Protein AF-A0A8K0CEW0-F1 (afdb_monomer_lite)

Organism: Ignelater luminosus (NCBI:txid2038154)

Radius of gyration: 25.26 Å; chains: 1; bounding box: 45×50×63 Å

Sequence (101 aa):
GLTINKIRTLHYYHSSLLKKLSSSSSNKPAKVYAADQIALELEHVVVRLPPYHCIFNPIENIWGLCKEYYNKLIGEESYGREVLSHVAKSDTVTTEVWKSF

pLDDT: mean 80.84, std 11.06, range [55.5, 97.44]

InterPro domains:
  IPR036397 Ribonuclease H superfamily [G3DSA:3.30.420.10] (10-101)

Foldseek 3Di:
DPPVVVVVVVVVVVVVVVVVVVVVVPPDPDDDDPVCVVCVVVVHDDDDDDPPPCVPVLVVVVVVQLVVQLCVVDDPPDDDPVSVVVSVVDCSDPPVNSVVD

Structure (mmCIF, N/CA/C/O backbone):
data_AF-A0A8K0CEW0-F1
#
_entry.id   AF-A0A8K0CEW0-F1
#
loop_
_atom_site.group_PDB
_atom_site.id
_atom_site.type_symbol
_atom_site.label_atom_id
_atom_site.label_alt_id
_atom_site.label_comp_id
_atom_site.label_asym_id
_atom_site.label_entity_id
_atom_site.label_seq_id
_atom_site.pdbx_PDB_ins_code
_atom_site.Cartn_x
_atom_site.Cartn_y
_atom_site.Cartn_z
_atom_site.occupancy
_atom_site.B_iso_or_equiv
_atom_site.auth_seq_id
_atom_site.auth_comp_id
_atom_site.auth_asym_id
_atom_site.auth_atom_id
_atom_site.pdbx_PDB_model_num
ATOM 1 N N . GLY A 1 1 ? -9.057 -39.129 43.671 1.00 55.50 1 GLY A N 1
ATOM 2 C CA . GLY A 1 1 ? -9.235 -37.908 44.485 1.00 55.50 1 GLY A CA 1
ATOM 3 C C . GLY A 1 1 ? -8.459 -36.709 43.954 1.00 55.50 1 GLY A C 1
ATOM 4 O O . GLY A 1 1 ? -9.076 -35.729 43.567 1.00 55.50 1 GLY A O 1
ATOM 5 N N . LEU A 1 2 ? -7.121 -36.768 43.911 1.00 57.22 2 LEU A N 1
ATOM 6 C CA . LEU A 1 2 ? -6.274 -35.590 43.645 1.00 57.22 2 LEU A CA 1
ATOM 7 C C . LEU A 1 2 ? -6.218 -35.105 42.180 1.00 57.22 2 LEU A C 1
ATOM 9 O O . LEU A 1 2 ? -6.047 -33.912 41.943 1.00 57.22 2 LEU A O 1
ATOM 13 N N . THR A 1 3 ? -6.379 -35.990 41.194 1.00 68.44 3 THR A N 1
ATOM 14 C CA . THR A 1 3 ? -6.200 -35.648 39.767 1.00 68.44 3 THR A CA 1
ATOM 15 C C . THR A 1 3 ? -7.335 -34.783 39.212 1.00 68.44 3 THR A C 1
ATOM 17 O O . THR A 1 3 ? -7.092 -33.819 38.494 1.00 68.44 3 THR A O 1
ATOM 20 N N . ILE A 1 4 ? -8.579 -35.070 39.608 1.00 71.00 4 ILE A N 1
ATOM 21 C CA . ILE A 1 4 ? -9.769 -34.336 39.145 1.00 71.00 4 ILE A CA 1
ATOM 22 C C . ILE A 1 4 ? -9.783 -32.904 39.697 1.00 71.00 4 ILE A C 1
ATOM 24 O O . ILE A 1 4 ? -10.142 -31.969 38.983 1.00 71.00 4 ILE A O 1
ATOM 28 N N . ASN A 1 5 ? -9.337 -32.708 40.942 1.00 76.44 5 ASN A N 1
ATOM 29 C CA . ASN A 1 5 ? -9.237 -31.373 41.533 1.00 76.44 5 ASN A CA 1
ATOM 30 C C . ASN A 1 5 ? -8.167 -30.526 40.836 1.00 76.44 5 ASN A C 1
ATOM 32 O O . ASN A 1 5 ? -8.440 -29.372 40.530 1.00 76.44 5 ASN A O 1
ATOM 36 N N . LYS A 1 6 ? -7.011 -31.105 40.472 1.00 75.12 6 LYS A N 1
ATOM 37 C CA . LYS A 1 6 ? -5.993 -30.398 39.672 1.00 75.12 6 LYS A CA 1
ATOM 38 C C . LYS A 1 6 ? -6.533 -29.936 38.315 1.00 75.12 6 LYS A C 1
ATOM 40 O O . LYS A 1 6 ? -6.292 -28.794 37.936 1.00 75.12 6 LYS A O 1
ATOM 45 N N . ILE A 1 7 ? -7.299 -30.782 37.618 1.00 75.75 7 ILE A N 1
ATOM 46 C CA . ILE A 1 7 ? -7.920 -30.433 36.327 1.00 75.75 7 ILE A CA 1
ATOM 47 C C . ILE A 1 7 ? -8.936 -29.297 36.499 1.00 75.75 7 ILE A C 1
ATOM 49 O O . ILE A 1 7 ? -8.925 -28.338 35.730 1.00 75.75 7 ILE A O 1
ATOM 53 N N . ARG A 1 8 ? -9.781 -29.357 37.535 1.00 77.31 8 ARG A N 1
ATOM 54 C CA . ARG A 1 8 ? -10.758 -28.297 37.833 1.00 77.31 8 ARG A CA 1
ATOM 55 C C . ARG A 1 8 ? -10.092 -26.964 38.159 1.00 77.31 8 ARG A C 1
ATOM 57 O O . ARG A 1 8 ? -10.531 -25.934 37.656 1.00 77.31 8 ARG A O 1
ATOM 64 N N . THR A 1 9 ? -9.025 -26.982 38.954 1.00 77.69 9 THR A N 1
ATOM 65 C CA . THR A 1 9 ? -8.267 -25.773 39.291 1.00 77.69 9 THR A CA 1
ATOM 66 C C . THR A 1 9 ? -7.589 -25.179 38.058 1.00 77.69 9 THR A C 1
ATOM 68 O O . THR A 1 9 ? -7.688 -23.974 37.848 1.00 77.69 9 THR A O 1
ATOM 71 N N . LEU A 1 10 ? -6.971 -26.007 37.206 1.00 76.94 10 LEU A N 1
ATOM 72 C CA . LEU A 1 10 ? -6.380 -25.569 35.935 1.00 76.94 10 LEU A CA 1
ATOM 73 C C . LEU A 1 10 ? -7.422 -24.945 35.002 1.00 76.94 10 LEU A C 1
ATOM 75 O O . LEU A 1 10 ? -7.191 -23.863 34.466 1.00 76.94 10 LEU A O 1
ATOM 79 N N . HIS A 1 11 ? -8.582 -25.588 34.853 1.00 77.62 11 HIS A N 1
ATOM 80 C CA . HIS A 1 11 ? -9.665 -25.069 34.023 1.00 77.62 11 HIS A CA 1
ATOM 81 C C . HIS A 1 11 ? -10.172 -23.716 34.543 1.00 77.62 11 HIS A C 1
ATOM 83 O O . HIS A 1 11 ? -10.260 -22.760 33.778 1.00 77.62 11 HIS A O 1
ATOM 89 N N . TYR A 1 12 ? -10.398 -23.592 35.855 1.00 81.31 12 TYR A N 1
ATOM 90 C CA . TYR A 1 12 ? -10.808 -22.333 36.484 1.00 81.31 12 TYR A CA 1
ATOM 91 C C . TYR A 1 12 ? -9.779 -21.207 36.291 1.00 81.31 12 TYR A C 1
ATOM 93 O O . TYR A 1 12 ? -10.145 -20.066 35.984 1.00 81.31 12 TYR A O 1
ATOM 101 N N . TYR A 1 13 ? -8.488 -21.521 36.440 1.00 79.44 13 TYR A N 1
ATOM 102 C CA . TYR A 1 13 ? -7.410 -20.548 36.261 1.00 79.44 13 TYR A CA 1
ATOM 103 C 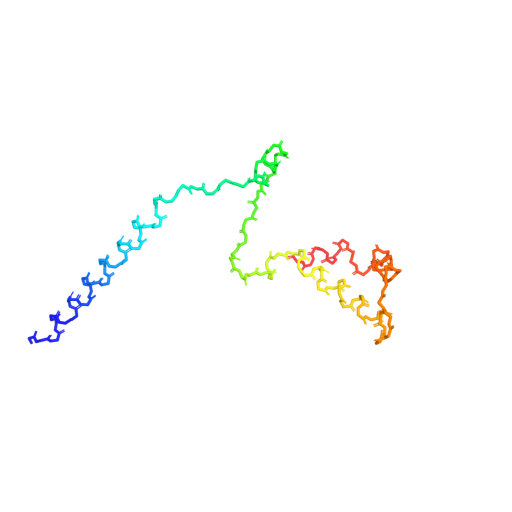C . TYR A 1 13 ? -7.329 -20.070 34.806 1.00 79.44 13 TYR A C 1
ATOM 105 O O . TYR A 1 13 ? -7.235 -18.868 34.555 1.00 79.44 13 TYR A O 1
ATOM 113 N N . HIS A 1 14 ? -7.455 -20.994 33.849 1.00 80.62 14 HIS A N 1
ATOM 114 C CA . HIS A 1 14 ? -7.479 -20.691 32.420 1.00 80.62 14 HIS A CA 1
ATOM 115 C C . HIS A 1 14 ? -8.665 -19.789 32.048 1.00 80.62 14 HIS A C 1
ATOM 117 O O . HIS A 1 14 ? -8.479 -18.745 31.421 1.00 80.62 14 HIS A O 1
ATOM 123 N N . SER A 1 15 ? -9.877 -20.121 32.503 1.00 78.75 15 SER A N 1
ATOM 124 C CA . SER A 1 15 ? -11.071 -19.303 32.257 1.00 78.75 15 SER A CA 1
ATOM 125 C C . SER A 1 15 ? -10.947 -17.895 32.850 1.00 78.75 15 SER A C 1
ATOM 127 O O . SER A 1 15 ? -11.346 -16.918 32.217 1.00 78.75 15 SER A O 1
ATOM 129 N N . SER A 1 16 ? -10.362 -17.770 34.044 1.00 76.50 16 SER A N 1
ATOM 130 C CA . SER A 1 16 ? -10.163 -16.478 34.713 1.00 76.50 16 SER A CA 1
ATOM 131 C C . SER A 1 16 ? -9.125 -15.609 33.996 1.00 76.50 16 SER A C 1
ATOM 133 O O . SER A 1 16 ? -9.319 -14.398 33.859 1.00 76.50 16 SER A O 1
ATOM 135 N N . LEU A 1 17 ? -8.051 -16.225 33.492 1.00 74.94 17 LEU A N 1
ATOM 136 C CA . LEU A 1 17 ? -7.018 -15.542 32.716 1.00 74.94 17 LEU A CA 1
ATOM 137 C C . LEU A 1 17 ? -7.576 -15.027 31.383 1.00 74.94 17 LEU A C 1
ATOM 139 O O . LEU A 1 17 ? -7.390 -13.854 31.064 1.00 74.94 17 LEU A O 1
ATOM 143 N N . LEU A 1 18 ? -8.329 -15.858 30.653 1.00 74.00 18 LEU A N 1
ATOM 144 C CA . LEU A 1 18 ? -8.988 -15.453 29.406 1.00 74.00 18 LEU A CA 1
ATOM 145 C C . LEU A 1 18 ? -9.952 -14.280 29.622 1.00 74.00 18 LEU A C 1
ATOM 147 O O . LEU A 1 18 ? -9.948 -13.320 28.851 1.00 74.00 18 LEU A O 1
ATOM 151 N N . LYS A 1 19 ? -10.724 -14.304 30.714 1.00 76.38 19 LYS A N 1
ATOM 152 C CA . LYS A 1 19 ? -11.632 -13.206 31.072 1.00 76.38 19 LYS A CA 1
ATOM 153 C C . LYS A 1 19 ? -10.857 -11.909 31.337 1.00 76.38 19 LYS A C 1
ATOM 155 O O . LYS A 1 19 ? -11.214 -10.867 30.797 1.00 76.38 19 LYS A O 1
ATOM 160 N N . LYS A 1 20 ? -9.740 -11.975 32.070 1.00 73.62 20 LYS A N 1
ATOM 161 C CA . LYS A 1 20 ? -8.877 -10.815 32.364 1.00 73.62 20 LYS A CA 1
ATOM 162 C C . LYS A 1 20 ? -8.192 -10.245 31.111 1.00 73.62 20 LYS A C 1
ATOM 164 O O . LYS A 1 20 ? -8.079 -9.025 30.969 1.00 73.62 20 LYS A O 1
ATOM 169 N N . LEU A 1 21 ? -7.786 -11.110 30.180 1.00 66.44 21 LEU A N 1
ATOM 170 C CA . LEU A 1 21 ? -7.265 -10.709 28.869 1.00 66.44 21 LEU A CA 1
ATOM 171 C C . LEU A 1 21 ? -8.346 -10.020 28.019 1.00 66.44 21 LEU A C 1
ATOM 173 O O . LEU A 1 21 ? -8.080 -8.959 27.459 1.00 66.44 21 LEU A O 1
ATOM 177 N N . SER A 1 22 ? -9.583 -10.533 28.004 1.00 64.75 22 SER A N 1
ATOM 178 C CA . SER A 1 22 ? -10.690 -9.868 27.297 1.00 64.75 22 SER A CA 1
ATOM 179 C C . SER A 1 22 ? -11.002 -8.478 27.868 1.00 64.75 22 SER A C 1
ATOM 181 O O . SER A 1 22 ? -11.067 -7.511 27.117 1.00 64.75 22 SER A O 1
ATOM 183 N N . SER A 1 23 ? -11.072 -8.327 29.196 1.00 58.22 23 SER A N 1
ATOM 184 C CA . SER A 1 23 ? -11.424 -7.053 29.843 1.00 58.22 23 SER A CA 1
ATOM 185 C C . SER A 1 23 ? -10.356 -5.962 29.701 1.00 58.22 23 SER A C 1
ATOM 187 O O . SER A 1 23 ? -10.675 -4.778 29.750 1.00 58.22 23 SER A O 1
ATOM 189 N N . SER A 1 24 ? -9.085 -6.333 29.524 1.00 57.62 24 SER A N 1
ATOM 190 C CA . SER A 1 24 ? -7.985 -5.375 29.322 1.00 57.62 24 SER A CA 1
ATOM 191 C C . SER A 1 24 ? -7.815 -4.947 27.859 1.00 57.62 24 SER A C 1
ATOM 193 O O . SER A 1 24 ? -7.290 -3.864 27.594 1.00 57.62 24 SER A O 1
ATOM 195 N N . SER A 1 25 ? -8.300 -5.753 26.910 1.00 56.47 25 SER A N 1
ATOM 196 C CA . SER A 1 25 ? -8.302 -5.418 25.484 1.00 56.47 25 SER A CA 1
ATOM 197 C C . SER A 1 25 ? -9.448 -4.476 25.095 1.00 56.47 25 SER A C 1
ATOM 199 O O . SER A 1 25 ? -9.294 -3.702 24.154 1.00 56.47 25 SER A O 1
ATOM 201 N N . SER A 1 26 ? -10.577 -4.515 25.811 1.00 57.91 26 SER A N 1
ATOM 202 C CA . SER A 1 26 ? -11.802 -3.776 25.459 1.00 57.91 26 SER A CA 1
ATOM 203 C C . SER A 1 26 ? -11.858 -2.320 25.944 1.00 57.91 26 SER A C 1
ATOM 205 O O . SER A 1 26 ? -12.728 -1.581 25.503 1.00 57.91 26 SER A O 1
ATOM 207 N N . ASN A 1 27 ? -10.948 -1.891 26.827 1.00 59.47 27 ASN A N 1
ATOM 208 C CA . ASN A 1 27 ? -10.978 -0.550 27.440 1.00 59.47 27 ASN A CA 1
ATOM 209 C C . ASN A 1 27 ? -10.026 0.464 26.786 1.00 59.47 27 ASN A C 1
ATOM 211 O O . ASN A 1 27 ? -9.851 1.569 27.300 1.00 59.47 27 ASN A O 1
ATOM 215 N N . LYS A 1 28 ? -9.371 0.104 25.678 1.00 67.69 28 LYS A N 1
ATOM 216 C CA . LYS A 1 28 ? -8.557 1.058 24.919 1.00 67.69 28 LYS A CA 1
ATOM 217 C C . LYS A 1 28 ? -9.459 1.752 23.899 1.00 67.69 28 LYS A C 1
ATOM 219 O O . LYS A 1 28 ? -10.126 1.042 23.146 1.00 67.69 28 LYS A O 1
ATOM 224 N N . PRO A 1 29 ? -9.484 3.097 23.845 1.00 73.31 29 PRO A N 1
ATOM 225 C CA . PRO A 1 29 ? -10.205 3.785 22.786 1.00 73.31 29 PRO A CA 1
ATOM 226 C C . PRO A 1 29 ? -9.676 3.312 21.430 1.00 73.31 29 PRO A C 1
ATOM 228 O O . PRO A 1 29 ? -8.476 3.049 21.276 1.00 73.31 29 PRO A O 1
ATOM 231 N N . ALA A 1 30 ? -10.580 3.173 20.460 1.00 79.25 30 ALA A N 1
ATOM 232 C CA . ALA A 1 30 ? -10.198 2.837 19.098 1.00 79.25 30 ALA A CA 1
ATOM 233 C C . ALA A 1 30 ? -9.178 3.868 18.599 1.00 79.25 30 ALA A C 1
ATOM 235 O O . ALA A 1 30 ? -9.348 5.074 18.789 1.00 79.25 30 ALA A O 1
ATOM 236 N N . LYS A 1 31 ? -8.089 3.391 17.994 1.00 83.31 31 LYS A N 1
ATOM 237 C CA . LYS A 1 31 ? -7.091 4.286 17.413 1.00 83.31 31 LYS A CA 1
ATOM 238 C C . LYS A 1 31 ? -7.715 4.988 16.213 1.00 83.31 31 LYS A C 1
ATOM 240 O O . LYS A 1 31 ? -8.234 4.323 15.322 1.00 83.31 31 LYS A O 1
ATOM 245 N N . VAL A 1 32 ? -7.628 6.312 16.197 1.00 87.06 32 VAL A N 1
ATOM 246 C CA . VAL A 1 32 ? -8.022 7.136 15.055 1.00 87.06 32 VAL A CA 1
ATOM 247 C C . VAL A 1 32 ? -6.757 7.504 14.292 1.00 87.06 32 VAL A C 1
ATOM 249 O O . VAL A 1 32 ? -5.814 8.040 14.875 1.00 87.06 32 VAL A O 1
ATOM 252 N N . TYR A 1 33 ? -6.725 7.194 12.999 1.00 90.31 33 TYR A N 1
ATOM 253 C CA . TYR A 1 33 ? -5.599 7.497 12.122 1.00 90.31 33 TYR A CA 1
ATOM 254 C C . TYR A 1 33 ? -5.994 8.583 11.124 1.00 90.31 33 TYR A C 1
ATOM 256 O O . TYR A 1 33 ? -7.057 8.501 10.515 1.00 90.31 33 TYR A O 1
ATOM 264 N N . ALA A 1 34 ? -5.122 9.571 10.911 1.00 94.06 34 ALA A N 1
ATOM 265 C CA . ALA A 1 34 ? -5.362 10.642 9.939 1.00 94.06 34 ALA A CA 1
ATOM 266 C C . ALA A 1 34 ? -5.596 10.097 8.519 1.00 94.06 34 ALA A C 1
ATOM 268 O O . ALA A 1 34 ? -6.480 10.568 7.816 1.00 94.06 34 ALA A O 1
ATOM 269 N N . ALA A 1 35 ? -4.864 9.048 8.132 1.00 92.31 35 ALA A N 1
ATOM 270 C CA . ALA A 1 35 ? -5.046 8.380 6.846 1.00 92.31 35 ALA A CA 1
ATOM 271 C C . ALA A 1 35 ? -6.464 7.811 6.660 1.00 92.31 35 ALA A C 1
ATOM 273 O O . ALA A 1 35 ? -6.977 7.828 5.547 1.00 92.31 35 ALA A O 1
ATOM 274 N N . ASP A 1 36 ? -7.111 7.356 7.739 1.00 93.19 36 ASP A N 1
ATOM 275 C CA . ASP A 1 36 ? -8.472 6.812 7.666 1.00 93.19 36 ASP A CA 1
ATOM 276 C C . ASP A 1 36 ? -9.498 7.925 7.465 1.00 93.19 36 ASP A C 1
ATOM 278 O O . ASP A 1 36 ? -10.478 7.724 6.758 1.00 93.19 36 ASP A O 1
ATOM 282 N N . GLN A 1 37 ? -9.255 9.103 8.049 1.00 94.38 37 GLN A N 1
ATOM 283 C CA . GLN A 1 37 ? -10.101 10.278 7.838 1.00 94.38 37 GLN A CA 1
ATOM 284 C C . GLN A 1 37 ? -9.976 10.791 6.404 1.00 94.38 37 GLN A C 1
ATOM 286 O O . GLN A 1 37 ? -10.987 10.968 5.741 1.00 94.38 37 GLN A O 1
ATOM 291 N N . ILE A 1 38 ? -8.749 10.917 5.888 1.00 96.88 38 ILE A N 1
ATOM 292 C CA . ILE A 1 38 ? -8.508 11.338 4.499 1.00 96.88 38 ILE A CA 1
ATOM 293 C C . ILE A 1 38 ? -9.146 10.351 3.511 1.00 96.88 38 ILE A C 1
ATOM 295 O O . ILE A 1 38 ? -9.783 10.763 2.547 1.00 96.88 38 ILE A O 1
ATOM 299 N N . ALA A 1 39 ? -9.000 9.042 3.741 1.00 96.19 39 ALA A N 1
ATOM 300 C CA . ALA A 1 39 ? -9.638 8.036 2.897 1.00 96.19 39 ALA A CA 1
ATOM 301 C C . ALA A 1 39 ? -11.168 8.156 2.937 1.00 96.19 39 ALA A C 1
ATOM 303 O O . ALA A 1 39 ? -11.805 8.108 1.889 1.00 96.19 39 ALA A O 1
ATOM 304 N N . LEU A 1 40 ? -11.746 8.368 4.123 1.00 95.12 40 LEU A N 1
ATOM 305 C CA . LEU A 1 40 ? -13.186 8.546 4.295 1.00 95.12 40 LEU A CA 1
ATOM 306 C C . LEU A 1 40 ? -13.709 9.812 3.598 1.00 95.12 40 LEU A C 1
ATOM 308 O O . LEU A 1 40 ? -14.746 9.749 2.945 1.00 95.12 40 LEU A O 1
ATOM 312 N N . GLU A 1 41 ? -12.991 10.933 3.704 1.00 97.38 41 GLU A N 1
ATOM 313 C CA . GLU A 1 41 ? -13.308 12.196 3.016 1.00 97.38 41 GLU A CA 1
ATOM 314 C C . GLU A 1 41 ? -13.325 12.041 1.487 1.00 97.38 41 GLU A C 1
ATOM 316 O O . GLU A 1 41 ? -14.066 12.743 0.804 1.00 97.38 41 GLU A O 1
ATOM 321 N N . LEU A 1 42 ? -12.536 11.102 0.958 1.00 97.44 42 LEU A N 1
ATOM 322 C CA . LEU A 1 42 ? -12.459 10.757 -0.463 1.00 97.44 42 LEU A CA 1
ATOM 323 C C . LEU A 1 42 ? -13.343 9.556 -0.849 1.00 97.44 42 LEU A C 1
ATOM 325 O O . LEU A 1 42 ? -13.167 8.989 -1.925 1.00 97.44 42 LEU A O 1
ATOM 329 N N . GLU A 1 43 ? -14.269 9.143 0.022 1.00 97.00 43 GLU A N 1
ATOM 330 C CA . GLU A 1 43 ? -15.182 8.007 -0.195 1.00 97.00 43 GLU A CA 1
ATOM 331 C C . GLU A 1 43 ? -14.463 6.664 -0.457 1.00 97.00 43 GLU A C 1
ATOM 333 O O . GLU A 1 43 ? -14.981 5.754 -1.112 1.00 97.00 43 GLU A O 1
ATOM 338 N N . HIS A 1 44 ? -13.254 6.502 0.082 1.00 96.62 44 HIS A N 1
ATOM 339 C CA . HIS A 1 44 ? -12.469 5.277 -0.014 1.00 96.62 44 HIS A CA 1
ATOM 340 C C . HIS A 1 44 ? -12.616 4.393 1.227 1.00 96.62 44 HIS A C 1
ATOM 342 O O . HIS A 1 44 ? -12.582 4.845 2.372 1.00 96.62 44 HIS A O 1
ATOM 348 N N . VAL A 1 45 ? -12.702 3.082 0.997 1.00 92.56 45 VAL A N 1
ATOM 349 C CA . VAL A 1 45 ? -12.721 2.071 2.060 1.00 92.56 45 VAL A CA 1
ATOM 350 C C . VAL A 1 45 ? -11.302 1.574 2.325 1.00 92.56 45 VAL A C 1
ATOM 352 O O . VAL A 1 45 ? -10.639 1.046 1.433 1.00 92.56 45 VAL A O 1
ATOM 355 N N . VAL A 1 46 ? -10.842 1.696 3.572 1.00 90.12 46 VAL A N 1
ATOM 356 C CA . VAL A 1 46 ? -9.527 1.193 3.993 1.00 90.12 46 VAL A CA 1
ATOM 357 C C . VAL A 1 46 ? -9.612 -0.292 4.343 1.00 90.12 46 VAL A C 1
ATOM 359 O O . VAL A 1 46 ? -10.229 -0.676 5.337 1.00 90.12 46 VAL A O 1
ATOM 362 N N . VAL A 1 47 ? -8.926 -1.134 3.570 1.00 89.50 47 VAL A N 1
ATOM 363 C CA . VAL A 1 47 ? -8.753 -2.560 3.878 1.00 89.50 47 VAL A CA 1
ATOM 364 C C . VAL A 1 47 ? -7.504 -2.744 4.742 1.00 89.50 47 VAL A C 1
ATOM 366 O O . VAL A 1 47 ? -6.407 -2.321 4.376 1.00 89.50 47 VAL A O 1
ATOM 369 N N . ARG A 1 48 ? -7.657 -3.364 5.917 1.00 88.12 48 ARG A N 1
ATOM 370 C CA . ARG A 1 48 ? -6.547 -3.644 6.840 1.00 88.12 48 ARG A CA 1
ATOM 371 C C . ARG A 1 48 ? -6.059 -5.075 6.668 1.00 88.12 48 ARG A C 1
ATOM 373 O O . ARG A 1 48 ? -6.846 -6.013 6.734 1.00 88.12 48 ARG A O 1
ATOM 380 N N . LEU A 1 49 ? -4.750 -5.228 6.502 1.00 89.12 49 LEU A N 1
ATOM 381 C CA . LEU A 1 49 ? -4.111 -6.534 6.415 1.00 89.12 49 LEU A CA 1
ATOM 382 C C . LEU A 1 49 ? -3.758 -7.080 7.805 1.00 89.12 49 LEU A C 1
ATOM 384 O O . LEU A 1 49 ? -3.481 -6.299 8.722 1.00 89.12 49 LEU A O 1
ATOM 388 N N . PRO A 1 50 ? -3.721 -8.414 7.967 1.00 89.38 50 PRO A N 1
ATOM 389 C CA . PRO A 1 50 ? -3.172 -9.042 9.158 1.00 89.38 50 PRO A CA 1
ATOM 390 C C . PRO A 1 50 ? -1.725 -8.580 9.433 1.00 89.38 50 PRO A C 1
ATOM 392 O O . PRO A 1 50 ? -0.928 -8.464 8.496 1.00 89.38 50 PRO A O 1
ATOM 395 N N . PRO A 1 51 ? -1.343 -8.339 10.702 1.00 87.50 51 PRO A N 1
ATOM 396 C CA . PRO A 1 51 ? 0.030 -7.977 11.051 1.00 87.50 51 PRO A CA 1
ATOM 397 C C . PRO A 1 51 ? 1.038 -9.027 10.567 1.00 87.50 51 PRO A C 1
ATOM 399 O O . PRO A 1 51 ? 0.789 -10.215 10.716 1.00 87.50 51 PRO A O 1
ATOM 402 N N . TYR A 1 52 ? 2.192 -8.595 10.049 1.00 86.69 52 TYR A N 1
ATOM 403 C CA . TYR A 1 52 ? 3.282 -9.467 9.565 1.00 86.69 52 TYR A CA 1
ATOM 404 C C . TYR A 1 52 ? 2.959 -10.334 8.337 1.00 86.69 52 TYR A C 1
ATOM 406 O O . TYR A 1 52 ? 3.726 -11.232 8.002 1.00 86.69 52 TYR A O 1
ATOM 414 N N . HIS A 1 53 ? 1.875 -10.036 7.618 1.00 87.19 53 HIS A N 1
ATOM 415 C CA . HIS A 1 53 ? 1.513 -10.729 6.381 1.00 87.19 53 HIS A CA 1
ATOM 416 C C . HIS A 1 53 ? 1.621 -9.798 5.166 1.00 87.19 53 HIS A C 1
ATOM 418 O O . HIS A 1 53 ? 0.637 -9.522 4.481 1.00 87.19 53 HIS A O 1
ATOM 424 N N . CYS A 1 54 ? 2.836 -9.308 4.891 1.00 85.69 54 CYS A N 1
ATOM 425 C CA . CYS A 1 54 ? 3.109 -8.406 3.762 1.00 85.69 54 CYS A CA 1
ATOM 426 C C . CYS A 1 54 ? 2.790 -9.021 2.390 1.00 85.69 54 CYS A C 1
ATOM 428 O O . CYS A 1 54 ? 2.514 -8.279 1.457 1.00 85.69 54 CYS A O 1
ATOM 430 N N . ILE A 1 55 ? 2.740 -10.354 2.284 1.00 87.81 55 ILE A N 1
ATOM 431 C CA . ILE A 1 55 ? 2.335 -11.082 1.068 1.00 87.81 55 ILE A CA 1
ATOM 432 C C . ILE A 1 55 ? 0.939 -10.691 0.561 1.00 87.81 55 ILE A C 1
ATOM 434 O O . ILE A 1 55 ? 0.676 -10.784 -0.633 1.00 87.81 55 ILE A O 1
ATOM 438 N N . PHE A 1 56 ? 0.056 -10.235 1.457 1.00 90.38 56 PHE A N 1
ATOM 439 C CA . PHE A 1 56 ? -1.291 -9.784 1.108 1.00 90.38 56 PHE A CA 1
ATOM 440 C C . PHE A 1 56 ? -1.343 -8.314 0.690 1.00 90.38 56 PHE A C 1
ATOM 442 O O . PHE A 1 56 ? -2.426 -7.811 0.412 1.00 90.38 56 PHE A O 1
ATOM 449 N N . ASN A 1 57 ? -0.210 -7.607 0.688 1.00 91.31 57 ASN A N 1
ATOM 450 C CA . ASN A 1 57 ? -0.115 -6.232 0.222 1.00 91.31 57 ASN A CA 1
ATOM 451 C C . ASN A 1 57 ? 0.449 -6.227 -1.206 1.00 91.31 57 ASN A C 1
ATOM 453 O O . ASN A 1 57 ? 1.664 -6.358 -1.363 1.00 91.31 57 ASN A O 1
ATOM 457 N N . PRO A 1 58 ? -0.376 -6.056 -2.256 1.00 90.50 58 PRO A N 1
ATOM 458 C CA . PRO A 1 58 ? 0.086 -6.175 -3.639 1.00 90.50 58 PRO A CA 1
ATOM 459 C C . PRO A 1 58 ? 1.253 -5.241 -3.976 1.00 90.50 58 PRO A C 1
ATOM 461 O O . PRO A 1 58 ? 2.140 -5.616 -4.738 1.00 90.50 58 PRO A O 1
ATOM 464 N N . ILE A 1 59 ? 1.318 -4.056 -3.354 1.00 91.56 59 ILE A N 1
ATOM 465 C CA . ILE A 1 59 ? 2.430 -3.121 -3.564 1.00 91.56 59 ILE A CA 1
ATOM 466 C C . ILE A 1 59 ? 3.779 -3.716 -3.132 1.00 91.56 59 ILE A C 1
ATOM 468 O O . ILE A 1 59 ? 4.776 -3.465 -3.796 1.00 91.56 59 ILE A O 1
ATOM 472 N N . GLU A 1 60 ? 3.832 -4.550 -2.090 1.00 92.44 60 GLU A N 1
ATOM 473 C CA . GLU A 1 60 ? 5.081 -5.182 -1.637 1.00 92.44 60 GLU A CA 1
ATOM 474 C C . GLU A 1 60 ? 5.610 -6.173 -2.680 1.00 92.44 60 GLU A C 1
ATOM 476 O O . GLU A 1 60 ? 6.816 -6.222 -2.935 1.00 92.44 60 GLU A O 1
ATOM 481 N N . ASN A 1 61 ? 4.707 -6.906 -3.342 1.00 90.56 61 ASN A N 1
ATOM 482 C CA . ASN A 1 61 ? 5.062 -7.812 -4.434 1.00 90.56 61 ASN A CA 1
ATOM 483 C C . ASN A 1 61 ? 5.644 -7.033 -5.623 1.00 90.56 61 ASN A C 1
ATOM 485 O O . ASN A 1 61 ? 6.704 -7.382 -6.145 1.00 90.56 61 ASN A O 1
ATOM 489 N N . ILE A 1 62 ? 5.008 -5.919 -5.993 1.00 91.12 62 ILE A N 1
ATOM 490 C CA . ILE A 1 62 ? 5.492 -5.035 -7.061 1.00 91.12 62 ILE A CA 1
ATOM 491 C C . ILE A 1 62 ? 6.848 -4.414 -6.714 1.00 91.12 62 ILE A C 1
ATOM 493 O O . ILE A 1 62 ? 7.754 -4.389 -7.547 1.00 91.12 62 ILE A O 1
ATOM 497 N N . TRP A 1 63 ? 7.033 -3.963 -5.473 1.00 90.38 63 TRP A N 1
ATOM 498 C CA . TRP A 1 63 ? 8.327 -3.468 -5.002 1.00 90.38 63 TRP A CA 1
ATOM 499 C C . TRP A 1 63 ? 9.413 -4.545 -5.055 1.00 90.38 63 TRP A C 1
ATOM 501 O O . TRP A 1 63 ? 10.567 -4.224 -5.338 1.00 90.38 63 TRP A O 1
ATOM 511 N N . GLY A 1 64 ? 9.067 -5.812 -4.807 1.00 90.31 64 GLY A N 1
ATOM 512 C CA . GLY A 1 64 ? 9.950 -6.957 -5.037 1.00 90.31 64 GLY A CA 1
ATOM 513 C C . GLY A 1 64 ? 10.490 -6.982 -6.468 1.00 90.31 64 GLY A C 1
ATOM 514 O O . GLY A 1 64 ? 11.705 -6.931 -6.660 1.00 90.31 64 GLY A O 1
ATOM 515 N N . LEU A 1 65 ? 9.594 -6.940 -7.456 1.00 89.56 65 LEU A N 1
ATOM 516 C CA . LEU A 1 65 ? 9.950 -6.939 -8.881 1.00 89.56 65 LEU A CA 1
ATOM 517 C C . LEU A 1 65 ? 10.804 -5.724 -9.272 1.00 89.56 65 LEU A C 1
ATOM 519 O O . LEU A 1 65 ? 11.826 -5.868 -9.947 1.00 89.56 65 LEU A O 1
ATOM 523 N N . CYS A 1 66 ? 10.439 -4.526 -8.805 1.00 88.25 66 CYS A N 1
ATOM 524 C CA . CYS A 1 66 ? 11.214 -3.310 -9.064 1.00 88.25 66 CYS A CA 1
ATOM 525 C C . CYS A 1 66 ? 12.644 -3.410 -8.516 1.00 88.25 66 CYS A C 1
ATOM 527 O O . CYS A 1 66 ? 13.587 -2.977 -9.179 1.00 88.25 66 CYS A O 1
ATOM 529 N N . LYS A 1 67 ? 12.820 -3.989 -7.321 1.00 86.31 67 LYS A N 1
ATOM 530 C CA . LYS A 1 67 ? 14.145 -4.196 -6.717 1.00 86.31 67 LYS A CA 1
ATOM 531 C C . LYS A 1 67 ? 14.969 -5.221 -7.485 1.00 86.31 67 LYS A C 1
ATOM 533 O O . LYS A 1 67 ? 16.159 -5.004 -7.675 1.00 86.31 67 LYS A O 1
ATOM 538 N N . GLU A 1 68 ? 14.361 -6.310 -7.949 1.00 87.94 68 GLU A N 1
ATOM 539 C CA . GLU A 1 68 ? 15.064 -7.285 -8.789 1.00 87.94 68 GLU A CA 1
ATOM 540 C C . GLU A 1 68 ? 15.555 -6.657 -10.092 1.00 87.94 68 GLU A C 1
ATOM 542 O O . GLU A 1 68 ? 16.689 -6.894 -10.506 1.00 87.94 68 GLU A O 1
ATOM 547 N N . TYR A 1 69 ? 14.724 -5.829 -10.726 1.00 85.31 69 TYR A N 1
ATOM 548 C CA . TYR A 1 69 ? 15.119 -5.097 -11.922 1.00 85.31 69 TYR A CA 1
ATOM 549 C C . TYR A 1 69 ? 16.229 -4.082 -11.629 1.00 85.31 69 TYR A C 1
ATOM 551 O O . TYR A 1 69 ? 17.236 -4.053 -12.333 1.00 85.31 69 TYR A O 1
ATOM 559 N N . TYR A 1 70 ? 16.091 -3.306 -10.550 1.00 85.00 70 TYR A N 1
ATOM 560 C CA . TYR A 1 70 ? 17.127 -2.389 -10.077 1.00 85.00 70 TYR A CA 1
ATOM 561 C C . TYR A 1 70 ? 18.466 -3.114 -9.897 1.00 85.00 70 TYR A C 1
ATOM 563 O O . TYR A 1 70 ? 19.444 -2.729 -10.528 1.00 85.00 70 TYR A O 1
ATOM 571 N N . ASN A 1 71 ? 18.486 -4.222 -9.152 1.00 85.19 71 ASN A N 1
ATOM 572 C CA . ASN A 1 71 ? 19.690 -5.017 -8.886 1.00 85.19 71 ASN A CA 1
ATOM 573 C C . ASN A 1 71 ? 20.351 -5.582 -10.156 1.00 85.19 71 ASN A C 1
ATOM 575 O O . ASN A 1 71 ? 21.549 -5.834 -10.152 1.00 85.19 71 ASN A O 1
ATOM 579 N N . LYS A 1 72 ? 19.597 -5.788 -11.245 1.00 83.56 72 LYS A N 1
ATOM 580 C CA . LYS A 1 72 ? 20.161 -6.199 -12.545 1.00 83.56 72 LYS A CA 1
ATOM 581 C C . LYS A 1 72 ? 20.847 -5.048 -13.285 1.00 83.56 72 LYS A C 1
ATOM 583 O O . LYS A 1 72 ? 21.735 -5.301 -14.093 1.00 83.56 72 LYS A O 1
ATOM 588 N N . LEU A 1 73 ? 20.414 -3.808 -13.055 1.00 79.88 73 LEU A N 1
ATOM 589 C CA . LEU A 1 73 ? 20.949 -2.617 -13.723 1.00 79.88 73 LEU A CA 1
ATOM 590 C C . LEU A 1 73 ? 22.204 -2.075 -13.045 1.00 79.88 73 LEU A C 1
ATOM 592 O O . LEU A 1 73 ? 23.120 -1.598 -13.711 1.00 79.88 73 LEU A O 1
ATOM 596 N N . ILE A 1 74 ? 22.233 -2.126 -11.721 1.00 76.38 74 ILE A N 1
ATOM 597 C CA . ILE A 1 74 ? 23.406 -1.774 -10.934 1.00 76.38 74 ILE A CA 1
ATOM 598 C C . ILE A 1 74 ? 24.252 -3.023 -10.738 1.00 76.38 74 ILE A C 1
ATOM 600 O O . ILE A 1 74 ? 24.043 -3.796 -9.810 1.00 76.38 74 ILE A O 1
ATOM 604 N N . GLY A 1 75 ? 25.231 -3.224 -11.622 1.00 67.38 75 GLY A N 1
ATOM 605 C CA . GLY A 1 75 ? 26.385 -4.056 -11.267 1.00 67.38 75 GLY A CA 1
ATOM 606 C C . GLY A 1 75 ? 27.026 -3.564 -9.956 1.00 67.38 75 GLY A C 1
ATOM 607 O O . GLY A 1 75 ? 26.705 -2.469 -9.492 1.00 67.38 75 GLY A O 1
ATOM 608 N N . GLU A 1 76 ? 27.943 -4.347 -9.372 1.00 58.69 76 GLU A N 1
ATOM 609 C CA . GLU A 1 76 ? 28.483 -4.163 -8.003 1.00 58.69 76 GLU A CA 1
ATOM 610 C C . GLU A 1 76 ? 28.976 -2.741 -7.638 1.00 58.69 76 GLU A C 1
ATOM 612 O O . GLU A 1 76 ? 29.119 -2.439 -6.456 1.00 58.69 76 GLU A O 1
ATOM 617 N N . GLU A 1 77 ? 29.200 -1.848 -8.606 1.00 56.66 77 GLU A N 1
ATOM 618 C CA . GLU A 1 77 ? 29.923 -0.588 -8.419 1.00 56.66 77 GLU A CA 1
ATOM 619 C C . GLU A 1 77 ? 29.126 0.704 -8.701 1.00 56.66 77 GLU A C 1
ATOM 621 O O . GLU A 1 77 ? 29.672 1.798 -8.561 1.00 56.66 77 GLU A O 1
ATOM 626 N N . SER A 1 78 ? 27.838 0.639 -9.066 1.00 60.56 78 SER A N 1
ATOM 627 C CA . SER A 1 78 ? 27.053 1.855 -9.348 1.00 60.56 78 SER A CA 1
ATOM 628 C C . SER A 1 78 ? 25.863 1.996 -8.406 1.00 60.56 78 SER A C 1
ATOM 630 O O . SER A 1 78 ? 24.999 1.136 -8.346 1.00 60.56 78 SER A O 1
ATOM 632 N N . TYR A 1 79 ? 25.785 3.104 -7.672 1.00 65.25 79 TYR A N 1
ATOM 633 C CA . TYR A 1 79 ? 24.593 3.504 -6.922 1.00 65.25 79 TYR A CA 1
ATOM 634 C C . TYR A 1 79 ?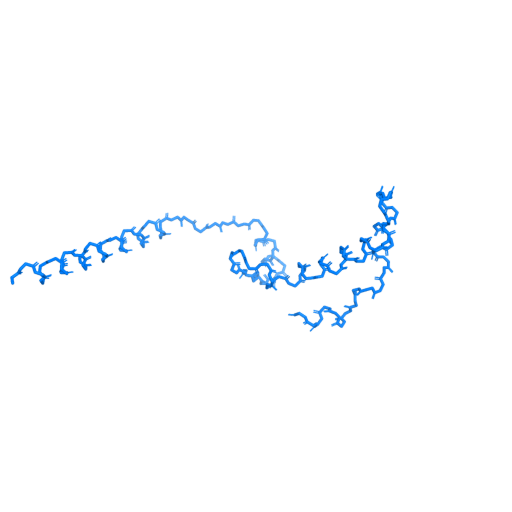 24.254 4.939 -7.315 1.00 65.25 79 TYR A C 1
ATOM 636 O O . TYR A 1 79 ? 25.025 5.861 -7.057 1.00 65.25 79 TYR A O 1
ATOM 644 N N . GLY A 1 80 ? 23.097 5.157 -7.945 1.00 68.50 80 GLY A N 1
ATOM 645 C CA . GLY A 1 80 ? 22.734 6.496 -8.404 1.00 68.50 80 GLY A CA 1
ATOM 646 C C . GLY A 1 80 ? 21.265 6.682 -8.768 1.00 68.50 80 GLY A C 1
ATOM 647 O O . GLY A 1 80 ? 20.564 5.744 -9.150 1.00 68.50 80 GLY A O 1
ATOM 648 N N . ARG A 1 81 ? 20.805 7.940 -8.685 1.00 67.50 81 ARG A N 1
ATOM 649 C CA . ARG A 1 81 ? 19.448 8.369 -9.082 1.00 67.50 81 ARG A CA 1
ATOM 650 C C . ARG A 1 81 ? 19.138 8.080 -10.553 1.00 67.50 81 ARG A C 1
ATOM 652 O O . ARG A 1 81 ? 17.975 7.909 -10.904 1.00 67.50 81 ARG A O 1
ATOM 659 N N . GLU A 1 82 ? 20.159 8.002 -11.402 1.00 73.50 82 GLU A N 1
ATOM 660 C CA . GLU A 1 82 ? 19.993 7.662 -12.818 1.00 73.50 82 GLU A CA 1
ATOM 661 C C . GLU A 1 82 ? 19.381 6.273 -12.993 1.00 73.50 82 GLU A C 1
ATOM 663 O O . GLU A 1 82 ? 18.492 6.093 -13.821 1.00 73.50 82 GLU A O 1
ATOM 668 N N . VAL A 1 83 ? 19.753 5.306 -12.156 1.00 75.62 83 VAL A N 1
ATOM 669 C CA . VAL A 1 83 ? 19.215 3.941 -12.213 1.00 75.62 83 VAL A CA 1
ATOM 670 C C . VAL A 1 83 ? 17.737 3.936 -11.824 1.00 75.62 83 VAL A C 1
ATOM 672 O O . VAL A 1 83 ? 16.930 3.299 -12.495 1.00 75.62 83 VAL A O 1
ATOM 675 N N . LEU A 1 84 ? 17.343 4.719 -10.813 1.00 78.44 84 LEU A N 1
ATOM 676 C CA . LEU A 1 84 ? 15.930 4.862 -10.437 1.00 78.44 84 LEU A CA 1
ATOM 677 C C . LEU A 1 84 ? 15.086 5.407 -11.594 1.00 78.44 84 LEU A C 1
ATOM 679 O O . LEU A 1 84 ? 13.949 4.978 -11.774 1.00 78.44 84 LEU A O 1
ATOM 683 N N . SER A 1 85 ? 15.647 6.302 -12.413 1.00 80.00 85 SER A N 1
ATOM 684 C CA . SER A 1 85 ? 14.953 6.799 -13.604 1.00 80.00 85 SER A CA 1
ATOM 685 C C . SER A 1 85 ? 14.731 5.706 -14.657 1.00 80.00 85 SER A C 1
ATOM 687 O O . SER A 1 85 ? 13.708 5.722 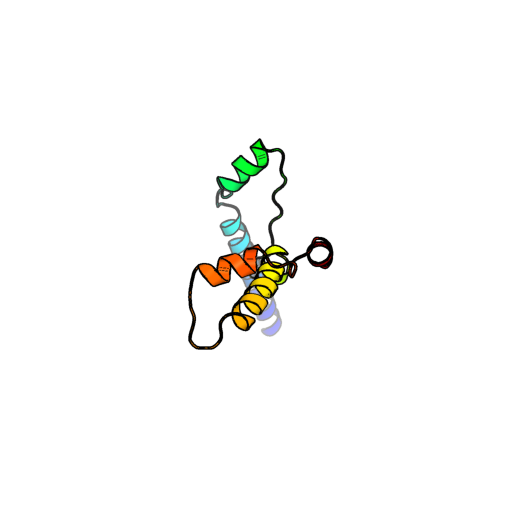-15.335 1.00 80.00 85 SER A O 1
ATOM 689 N N . HIS A 1 86 ? 15.638 4.730 -14.758 1.00 77.12 86 HIS A N 1
ATOM 690 C CA . HIS A 1 86 ? 15.476 3.571 -15.635 1.00 77.12 86 HIS A CA 1
ATOM 691 C C . HIS A 1 86 ? 14.452 2.580 -15.080 1.00 77.12 86 HIS A C 1
ATOM 693 O O . HIS A 1 86 ? 13.653 2.064 -15.851 1.00 77.12 86 HIS A O 1
ATOM 699 N N . VAL A 1 87 ? 14.420 2.355 -13.760 1.00 80.12 87 VAL A N 1
ATOM 700 C CA . VAL A 1 87 ? 13.376 1.537 -13.110 1.00 80.12 87 VAL A CA 1
ATOM 701 C C . VAL A 1 87 ? 11.995 2.148 -13.350 1.00 80.12 87 VAL A C 1
ATOM 703 O O . VAL A 1 87 ? 11.086 1.447 -13.784 1.00 80.12 87 VAL A O 1
ATOM 706 N N . ALA A 1 88 ? 11.857 3.461 -13.142 1.00 80.06 88 ALA A N 1
ATOM 707 C CA . ALA A 1 88 ? 10.597 4.183 -13.321 1.00 80.06 88 ALA A CA 1
ATOM 708 C C . ALA A 1 88 ? 10.095 4.1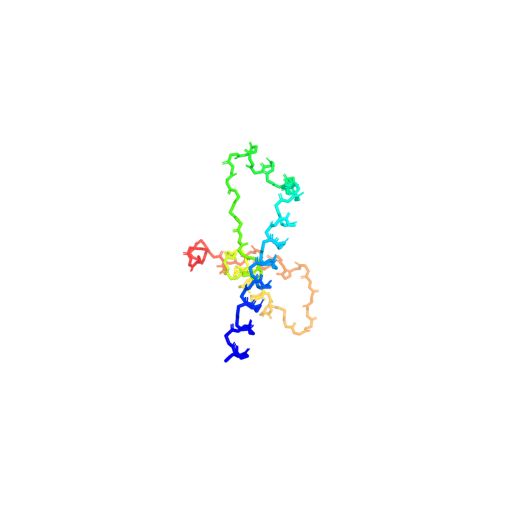95 -14.775 1.00 80.06 88 ALA A C 1
ATOM 710 O O . ALA A 1 88 ? 8.894 4.294 -15.004 1.00 80.06 88 ALA A O 1
ATOM 711 N N . LYS A 1 89 ? 11.009 4.114 -15.748 1.00 78.06 89 LYS A N 1
ATOM 712 C CA . LYS A 1 89 ? 10.694 4.042 -17.182 1.00 78.06 89 LYS A CA 1
ATOM 713 C C . LYS A 1 89 ? 10.589 2.611 -17.707 1.00 78.06 89 LYS A C 1
ATOM 715 O O . LYS A 1 89 ? 10.342 2.443 -18.894 1.00 78.06 89 LYS A O 1
ATOM 720 N N . SER A 1 90 ? 10.854 1.597 -16.883 1.00 75.25 90 SER A N 1
ATOM 721 C CA . SER A 1 90 ? 10.850 0.221 -17.368 1.00 75.25 90 SER A CA 1
ATOM 722 C C . SER A 1 90 ? 9.426 -0.313 -17.462 1.00 75.25 90 SER A C 1
ATOM 724 O O . SER A 1 90 ? 8.642 -0.168 -16.524 1.00 75.25 90 SER A O 1
ATOM 726 N N . ASP A 1 91 ? 9.145 -1.038 -18.539 1.00 80.44 91 ASP A N 1
ATOM 727 C CA . ASP A 1 91 ? 7.878 -1.746 -18.745 1.00 80.44 91 ASP A CA 1
ATOM 728 C C . ASP A 1 91 ? 7.795 -3.060 -17.941 1.00 80.44 91 ASP A C 1
ATOM 730 O O . ASP A 1 91 ? 6.977 -3.930 -18.221 1.00 80.44 91 ASP A O 1
ATOM 734 N N . THR A 1 92 ? 8.656 -3.241 -16.934 1.00 79.31 92 THR A N 1
ATOM 735 C CA . THR A 1 92 ? 8.726 -4.480 -16.139 1.00 79.31 92 THR A CA 1
ATOM 736 C C . THR A 1 92 ? 7.471 -4.685 -15.287 1.00 79.31 92 THR A C 1
ATOM 738 O O . THR A 1 92 ? 7.083 -5.817 -15.005 1.00 79.31 92 THR A O 1
ATOM 741 N N . VAL A 1 93 ? 6.824 -3.593 -14.875 1.00 84.69 93 VAL A N 1
ATOM 742 C CA . VAL A 1 93 ? 5.586 -3.614 -14.092 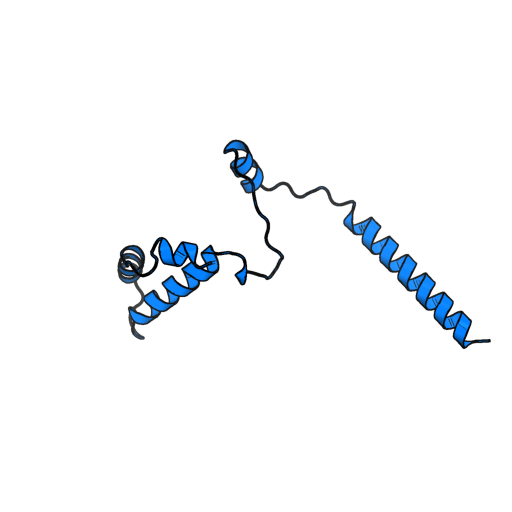1.00 84.69 93 VAL A CA 1
ATOM 743 C C . VAL A 1 93 ? 4.441 -3.117 -14.968 1.00 84.69 93 VAL A C 1
ATOM 745 O O . VAL A 1 93 ? 4.148 -1.924 -15.016 1.00 84.69 93 VAL A O 1
ATOM 748 N N . THR A 1 94 ? 3.791 -4.044 -15.670 1.00 88.12 94 THR A N 1
ATOM 749 C CA . THR A 1 94 ? 2.615 -3.741 -16.496 1.00 88.12 94 THR A CA 1
ATOM 750 C C . THR A 1 94 ? 1.313 -3.870 -15.704 1.00 88.12 94 THR A C 1
ATOM 752 O O . THR A 1 94 ? 1.278 -4.395 -14.586 1.00 88.12 94 THR A O 1
ATOM 755 N N . THR A 1 95 ? 0.199 -3.433 -16.292 1.00 88.44 95 THR A N 1
ATOM 756 C CA . THR A 1 95 ? -1.143 -3.632 -15.723 1.00 88.44 95 THR A CA 1
ATOM 757 C C . THR A 1 95 ? -1.503 -5.103 -15.525 1.00 88.44 95 THR A C 1
ATOM 759 O O . THR A 1 95 ? -2.269 -5.434 -14.624 1.00 88.44 95 THR A O 1
ATOM 762 N N . GLU A 1 96 ? -0.960 -5.996 -16.345 1.00 90.56 96 GLU A N 1
ATOM 763 C CA . GLU A 1 96 ? -1.187 -7.442 -16.278 1.00 90.56 96 GLU A CA 1
ATOM 764 C C . GLU A 1 96 ? -0.454 -8.041 -15.081 1.00 90.56 96 GLU A C 1
ATOM 766 O O . GLU A 1 96 ? -1.018 -8.875 -14.376 1.00 90.56 96 GLU A O 1
ATOM 771 N N . VAL A 1 97 ? 0.760 -7.555 -14.803 1.00 89.06 97 VAL A N 1
ATOM 772 C CA . VAL A 1 97 ? 1.520 -7.927 -13.604 1.00 89.06 97 VAL A CA 1
ATOM 773 C C . VAL A 1 97 ? 0.752 -7.526 -12.344 1.00 89.06 97 VAL A C 1
ATOM 775 O O . VAL A 1 97 ? 0.590 -8.347 -11.447 1.00 89.06 97 VAL A O 1
ATOM 778 N N . TRP A 1 98 ? 0.185 -6.317 -12.297 1.00 88.88 98 TRP A N 1
ATOM 779 C CA . TRP A 1 98 ? -0.667 -5.889 -11.178 1.00 88.88 98 TRP A CA 1
ATOM 780 C C . TRP A 1 98 ? -1.901 -6.773 -10.970 1.00 88.88 98 TRP A C 1
ATOM 782 O O . TRP A 1 98 ? -2.288 -7.001 -9.832 1.00 88.88 98 TRP A O 1
ATOM 792 N N . LYS A 1 99 ? -2.505 -7.285 -12.049 1.00 90.00 99 LYS A N 1
ATOM 793 C CA . LYS A 1 99 ? -3.680 -8.175 -11.990 1.00 90.00 99 LYS A CA 1
ATOM 794 C C . LYS A 1 99 ? -3.347 -9.609 -11.566 1.00 90.00 99 LYS A C 1
ATOM 796 O O . LYS A 1 99 ? -4.265 -10.403 -11.381 1.00 90.00 99 LYS A O 1
ATOM 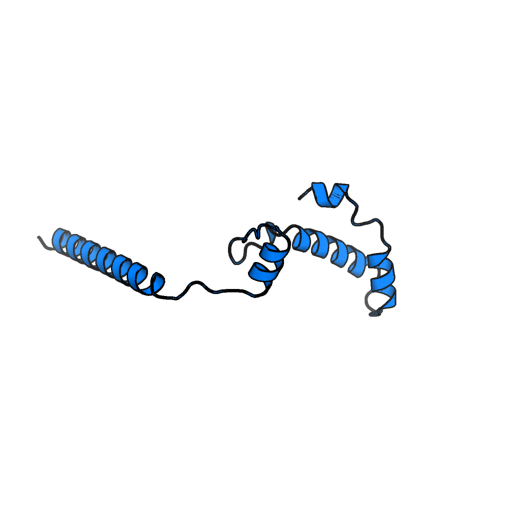801 N N . SER A 1 100 ? -2.064 -9.960 -11.484 1.00 85.88 100 SER A N 1
ATOM 802 C CA . SER A 1 100 ? -1.613 -11.304 -11.102 1.00 85.88 100 SER A CA 1
ATOM 803 C C . SER A 1 100 ? -1.499 -11.515 -9.586 1.00 85.88 100 SER A C 1
ATOM 805 O O . SER A 1 100 ? -1.253 -12.643 -9.156 1.00 85.88 100 SER A O 1
ATOM 807 N N . PHE A 1 101 ? -1.708 -10.454 -8.797 1.00 80.56 101 PHE A N 1
ATOM 808 C CA . PHE A 1 101 ? -1.716 -10.442 -7.331 1.00 80.56 101 PHE A CA 1
ATOM 809 C C . PHE A 1 101 ? -3.115 -10.119 -6.804 1.00 80.56 101 PHE A C 1
ATOM 811 O O . PHE A 1 101 ? -3.463 -10.663 -5.733 1.00 80.56 101 PHE A O 1
#

Secondary structure (DSSP, 8-state):
-HHHHHHHHHHHHHHHHHHHHHHHHTTSPPPP-HHHHHHHHTT---PPPPTT-GGG-HHHHHHHHHHHHHHHHS-TT---HHHHHHHHT-TTS-HHHHTT-